Protein AF-A0A6P3GV76-F1 (afdb_monomer_lite)

Secondary structure (DSSP, 8-state):
----------------PPPP--------TT---HHHHHTS--------GGGHHHHHHHHHHHHTS-EE----TTS--GGGHHHHHHHHHH-TTS-HHHH--HHHHHHHHHHHHHHHTTS---HHHHHHHHHHHHHHHHHHHHTHHHH--GGG-EEPPHHHHHHH-

Radius of gyration: 31.99 Å; chains: 1; bounding box: 96×60×77 Å

Foldseek 3Di:
DDDDDDDDDDDDDDDDDDDDDDPPDPPDPPDDPVVNLVPLPLQDLDQDPLCVVVVVVVCCCVPPVVWDDADDDPLDDLLNVVNVVVCCVVCVPDDRVVRDFDVSVVSCSVCVSVVVSVDPDDPVRSVVVSVVSNVVSVVCSVCVVPRDDPVNIDRDDPVSVVVSD

Structure (mmCIF, N/CA/C/O backbone):
data_AF-A0A6P3GV76-F1
#
_entry.id   AF-A0A6P3GV76-F1
#
loop_
_atom_site.group_PDB
_atom_site.id
_atom_site.type_symbol
_atom_site.label_atom_id
_atom_site.label_alt_id
_atom_site.label_comp_id
_atom_site.label_asym_id
_atom_site.label_entity_id
_atom_site.label_seq_id
_atom_site.pdbx_PDB_ins_code
_atom_site.Cartn_x
_atom_site.Cartn_y
_atom_site.Cartn_z
_atom_site.occupancy
_atom_site.B_iso_or_equiv
_atom_site.auth_seq_id
_atom_site.auth_comp_id
_atom_site.auth_asym_id
_atom_site.auth_atom_id
_atom_site.pdbx_PDB_model_num
ATOM 1 N N . LYS A 1 1 ? -78.262 23.211 52.396 1.00 38.16 1 LYS A N 1
ATOM 2 C CA . LYS A 1 1 ? -79.510 23.624 51.702 1.00 38.16 1 LYS A CA 1
ATOM 3 C C . LYS A 1 1 ? -79.137 24.610 50.591 1.00 38.16 1 LYS A C 1
ATOM 5 O O . LYS A 1 1 ? -78.223 25.388 50.805 1.00 38.16 1 LYS A O 1
ATOM 10 N N . GLN A 1 2 ? -79.769 24.481 49.422 1.00 44.78 2 GLN A N 1
ATOM 11 C CA . GLN A 1 2 ? -79.494 25.155 48.136 1.00 44.78 2 GLN A CA 1
ATOM 12 C C . GLN A 1 2 ? -79.337 26.688 48.182 1.00 44.78 2 GLN A C 1
ATOM 14 O O . GLN A 1 2 ? -80.057 27.333 48.942 1.00 44.78 2 GLN A O 1
ATOM 19 N N . LYS A 1 3 ? -78.527 27.237 47.254 1.00 37.22 3 LYS A N 1
ATOM 20 C CA . LYS A 1 3 ? -78.904 28.284 46.267 1.00 37.22 3 LYS A CA 1
ATOM 21 C C . LYS A 1 3 ? -77.709 28.686 45.370 1.00 37.22 3 LYS A C 1
ATOM 23 O O . LYS A 1 3 ? -76.686 29.129 45.873 1.00 37.22 3 LYS A O 1
ATOM 28 N N . THR A 1 4 ? -77.865 28.540 44.052 1.00 40.69 4 THR A N 1
ATOM 29 C CA . THR A 1 4 ? -77.184 29.305 42.973 1.00 40.69 4 THR A CA 1
ATOM 30 C C . THR A 1 4 ? -77.796 30.726 42.886 1.00 40.69 4 THR A C 1
ATOM 32 O O . THR A 1 4 ? -78.876 30.895 43.470 1.00 40.69 4 THR A O 1
ATOM 35 N N . PRO A 1 5 ? -77.175 31.765 42.257 1.00 50.12 5 PRO A N 1
ATOM 36 C CA . PRO A 1 5 ? -77.017 31.936 40.783 1.00 50.12 5 PRO A CA 1
ATOM 37 C C . PRO A 1 5 ? -75.727 32.693 40.337 1.00 50.12 5 PRO A C 1
ATOM 39 O O . PRO A 1 5 ? -75.042 33.283 41.158 1.00 50.12 5 PRO A O 1
ATOM 42 N N . GLY A 1 6 ? -75.249 32.573 39.089 1.00 34.38 6 GLY A N 1
ATOM 43 C CA . GLY A 1 6 ? -75.557 33.458 37.938 1.00 34.38 6 GLY A CA 1
ATOM 44 C C . GLY A 1 6 ? -74.262 34.183 37.486 1.00 34.38 6 GLY A C 1
ATOM 45 O O . GLY A 1 6 ? -73.602 34.776 38.324 1.00 34.38 6 GLY A O 1
ATOM 46 N N . ASN A 1 7 ? -73.693 33.896 36.307 1.00 32.84 7 ASN A N 1
ATOM 47 C CA . ASN A 1 7 ? -73.907 34.481 34.963 1.00 32.84 7 ASN A CA 1
ATOM 48 C C . ASN A 1 7 ? -73.142 35.806 34.695 1.00 32.84 7 ASN A C 1
ATOM 50 O O . ASN A 1 7 ? -73.257 36.742 35.477 1.00 32.84 7 ASN A O 1
ATOM 54 N N . GLY A 1 8 ? -72.420 35.876 33.564 1.00 32.50 8 GLY A N 1
ATOM 55 C CA . GLY A 1 8 ? -71.677 37.049 33.055 1.00 32.50 8 GLY A CA 1
ATOM 56 C C . GLY A 1 8 ? -70.359 36.617 32.383 1.00 32.50 8 GLY A C 1
ATOM 57 O O . GLY A 1 8 ? -69.384 36.402 33.089 1.00 32.50 8 GLY A O 1
ATOM 58 N N . ASP A 1 9 ? -70.299 36.194 31.117 1.00 30.53 9 ASP A N 1
ATOM 59 C CA . ASP A 1 9 ? -70.575 36.890 29.843 1.00 30.53 9 ASP A CA 1
ATOM 60 C C . ASP A 1 9 ? -69.424 37.826 29.410 1.00 30.53 9 ASP A C 1
ATOM 62 O O . ASP A 1 9 ? -68.976 38.662 30.193 1.00 30.53 9 ASP A O 1
ATOM 66 N N . GLY A 1 10 ? -68.945 37.676 28.166 1.00 31.06 10 GLY A N 1
ATOM 67 C CA . GLY A 1 10 ? -68.043 38.653 27.539 1.00 31.06 10 GLY A CA 1
ATOM 68 C C . GLY A 1 10 ? -66.944 38.132 26.600 1.00 31.06 10 GLY A C 1
ATOM 69 O O . GLY A 1 10 ? -65.840 37.839 27.046 1.00 31.06 10 GLY A O 1
ATOM 70 N N . GLY A 1 11 ? -67.210 38.204 25.287 1.00 27.80 11 GLY A N 1
ATOM 71 C CA . GLY A 1 11 ? -66.233 38.665 24.280 1.00 27.80 11 GLY A CA 1
ATOM 72 C C . GLY A 1 11 ? -65.600 37.602 23.373 1.00 27.80 11 GLY A C 1
ATOM 73 O O . GLY A 1 11 ? -64.754 36.843 23.820 1.00 27.80 11 GLY A O 1
ATOM 74 N N . SER A 1 12 ? -66.030 37.541 22.101 1.00 33.56 12 SER A N 1
ATOM 75 C CA . SER A 1 12 ? -65.287 37.995 20.892 1.00 33.56 12 SER A CA 1
ATOM 76 C C . SER A 1 12 ? -64.000 37.207 20.589 1.00 33.56 12 SER A C 1
ATOM 78 O O . SER A 1 12 ? -63.147 37.066 21.445 1.00 33.56 12 SER A O 1
ATOM 80 N N . THR A 1 13 ? -63.694 36.702 19.394 1.00 32.97 13 THR A N 1
ATOM 81 C CA . THR A 1 13 ? -64.096 37.046 18.023 1.00 32.97 13 THR A CA 1
ATOM 82 C C . THR A 1 13 ? -63.418 36.053 17.065 1.00 32.97 13 THR A C 1
ATOM 84 O O . THR A 1 13 ? -62.347 35.533 17.367 1.00 32.97 13 THR A O 1
ATOM 87 N N . SER A 1 14 ? -64.003 35.922 15.871 1.00 38.16 14 SER A N 1
ATOM 88 C CA . SER A 1 14 ? -63.355 35.648 14.575 1.00 38.16 14 SER A CA 1
ATOM 89 C C . SER A 1 14 ? -62.623 34.314 14.362 1.00 38.16 14 SER A C 1
ATOM 91 O O . SER A 1 14 ? -61.467 34.114 14.727 1.00 38.16 14 SER A O 1
ATOM 93 N N . GLU A 1 15 ? -63.327 33.459 13.629 1.00 34.38 15 GLU A N 1
ATOM 94 C CA . GLU A 1 15 ? -62.901 32.233 12.966 1.00 34.38 15 GLU A CA 1
ATOM 95 C C . GLU A 1 15 ? -61.995 32.545 11.754 1.00 34.38 15 GLU A C 1
ATOM 97 O O . GLU A 1 15 ? -62.329 33.390 10.923 1.00 34.38 15 GLU A O 1
ATOM 102 N N . ALA A 1 16 ? -60.856 31.854 11.639 1.00 43.88 16 ALA A N 1
ATOM 103 C CA . ALA A 1 16 ? -60.007 31.831 10.445 1.00 43.88 16 ALA A CA 1
ATOM 104 C C . ALA A 1 16 ? -59.874 30.375 9.952 1.00 43.88 16 ALA A C 1
ATOM 106 O O . ALA A 1 16 ? -59.759 29.472 10.789 1.00 43.88 16 ALA A O 1
ATOM 107 N N . PRO A 1 17 ? -59.866 30.096 8.632 1.00 36.75 17 PRO A N 1
ATOM 108 C CA . PRO A 1 17 ? -59.898 28.725 8.138 1.00 36.75 17 PRO A CA 1
ATOM 109 C C . PRO A 1 17 ? -58.526 28.059 8.308 1.00 36.75 17 PRO A C 1
ATOM 111 O O . PRO A 1 17 ? -57.521 28.538 7.781 1.00 36.75 17 PRO A O 1
ATOM 114 N N . GLN A 1 18 ? -58.474 26.928 9.018 1.00 48.34 18 GLN A N 1
ATOM 115 C CA . GLN A 1 18 ? -57.267 26.101 9.094 1.00 48.34 18 GLN A CA 1
ATOM 116 C C . GLN A 1 18 ? -57.042 25.338 7.774 1.00 48.34 18 GLN A C 1
ATOM 118 O O . GLN A 1 18 ? -57.973 24.704 7.272 1.00 48.34 18 GLN A O 1
ATOM 123 N N . PRO A 1 19 ? -55.816 25.323 7.218 1.00 44.06 19 PRO A N 1
ATOM 124 C CA . PRO A 1 19 ? -55.492 24.494 6.062 1.00 44.06 19 PRO A CA 1
ATOM 125 C C . PRO A 1 19 ? -55.499 22.995 6.428 1.00 44.06 19 PRO A C 1
ATOM 127 O O . PRO A 1 19 ? -55.218 22.624 7.572 1.00 44.06 19 PRO A O 1
ATOM 130 N N . PRO A 1 20 ? -55.804 22.102 5.468 1.00 40.97 20 PRO A N 1
ATOM 131 C CA . PRO A 1 20 ? -56.055 20.696 5.748 1.00 40.97 20 PRO A CA 1
ATOM 132 C C . PRO A 1 20 ? -54.791 19.992 6.254 1.00 40.97 20 PRO A C 1
ATOM 134 O O . PRO A 1 20 ? -53.722 20.051 5.642 1.00 40.97 20 PRO A O 1
ATOM 137 N N . ARG A 1 21 ? -54.939 19.275 7.375 1.00 47.03 21 ARG A N 1
ATOM 138 C CA . ARG A 1 21 ? -53.928 18.381 7.954 1.00 47.03 21 ARG A CA 1
ATOM 139 C C . ARG A 1 21 ? -53.431 17.392 6.895 1.00 47.03 21 ARG A C 1
ATOM 141 O O . ARG A 1 21 ? -54.106 16.408 6.592 1.00 47.03 21 ARG A O 1
ATOM 148 N N . LYS A 1 22 ? -52.208 17.590 6.396 1.00 47.97 22 LYS A N 1
ATOM 149 C CA . LYS A 1 22 ? -51.460 16.517 5.732 1.00 47.97 22 LYS A CA 1
ATOM 150 C C . LYS A 1 22 ? -51.220 15.419 6.767 1.00 47.97 22 LYS A C 1
ATOM 152 O O . LYS A 1 22 ? -50.438 15.600 7.700 1.00 47.97 22 LYS A O 1
ATOM 157 N N . LYS A 1 23 ? -51.919 14.288 6.618 1.00 47.31 23 LYS A N 1
ATOM 158 C CA . LYS A 1 23 ? -51.589 13.037 7.309 1.00 47.31 23 LYS A CA 1
ATOM 159 C C . LYS A 1 23 ? -50.110 12.756 7.041 1.00 47.31 23 LYS A C 1
ATOM 161 O O . LYS A 1 23 ? -49.746 12.460 5.907 1.00 47.31 23 LYS A O 1
ATOM 166 N N . ARG A 1 24 ? -49.257 12.877 8.064 1.00 47.84 24 ARG A N 1
ATOM 167 C CA . ARG A 1 24 ? -47.913 12.295 8.023 1.00 47.84 24 ARG A CA 1
ATOM 168 C C . ARG A 1 24 ? -48.115 10.804 7.779 1.00 47.84 24 ARG A C 1
ATOM 170 O O . ARG A 1 24 ? -48.644 10.114 8.648 1.00 47.84 24 ARG A O 1
ATOM 177 N N . ALA A 1 25 ? -47.749 10.336 6.588 1.00 45.75 25 ALA A N 1
ATOM 178 C CA . ALA A 1 25 ? -47.507 8.923 6.380 1.00 45.75 25 ALA A CA 1
ATOM 179 C C . ALA A 1 25 ? -46.508 8.501 7.461 1.00 45.75 25 ALA A C 1
ATOM 181 O O . ALA A 1 25 ? -45.477 9.152 7.652 1.00 45.75 25 ALA A O 1
ATOM 182 N N . ARG A 1 26 ? -46.878 7.493 8.246 1.00 48.66 26 ARG A N 1
ATOM 183 C CA . ARG A 1 26 ? -45.985 6.881 9.220 1.00 48.66 26 ARG A CA 1
ATOM 184 C C . ARG A 1 26 ? -44.846 6.289 8.396 1.00 48.66 26 ARG A C 1
ATOM 186 O O . ARG A 1 26 ? -45.075 5.326 7.678 1.00 48.66 26 ARG A O 1
ATOM 193 N N . ALA A 1 27 ? -43.686 6.942 8.409 1.00 44.81 27 ALA A N 1
ATOM 194 C CA . ALA A 1 27 ? -42.490 6.396 7.791 1.00 44.81 27 ALA A CA 1
ATOM 195 C C . ALA A 1 27 ? -42.220 5.036 8.441 1.00 44.81 27 ALA A C 1
ATOM 197 O O . ALA A 1 27 ? -42.187 4.937 9.672 1.00 44.81 27 ALA A O 1
ATOM 198 N N . ASP A 1 28 ? -42.115 4.001 7.612 1.00 40.25 28 ASP A N 1
ATOM 199 C CA . ASP A 1 28 ? -41.651 2.686 8.033 1.00 40.25 28 ASP A CA 1
ATOM 200 C C . ASP A 1 28 ? -40.290 2.842 8.734 1.00 40.25 28 ASP A C 1
ATOM 202 O O . ASP A 1 28 ? -39.408 3.517 8.196 1.00 40.25 28 ASP A O 1
ATOM 206 N N . PRO A 1 29 ? -40.081 2.244 9.919 1.00 49.09 29 PRO A N 1
ATOM 207 C CA . PRO A 1 29 ? -38.839 2.393 10.677 1.00 49.09 29 PRO A CA 1
ATOM 208 C C . PRO A 1 29 ? -37.666 1.598 10.077 1.00 49.09 29 PRO A C 1
ATOM 210 O O . PRO A 1 29 ? -36.601 1.536 10.680 1.00 49.09 29 PRO A O 1
ATOM 213 N N . THR A 1 30 ? -37.854 0.967 8.917 1.00 55.91 30 THR A N 1
ATOM 214 C CA . THR A 1 30 ? -36.904 0.021 8.316 1.00 55.91 30 THR A CA 1
ATOM 215 C C . THR A 1 30 ? -36.050 0.622 7.203 1.00 55.91 30 THR A C 1
ATOM 217 O O . THR A 1 30 ? -35.129 -0.038 6.731 1.00 55.91 30 THR A O 1
ATOM 220 N N . VAL A 1 31 ? -36.325 1.857 6.776 1.00 56.25 31 VAL A N 1
ATOM 221 C CA . VAL A 1 31 ? -35.482 2.554 5.798 1.00 56.25 31 VAL A CA 1
ATOM 222 C C . VAL A 1 31 ? -34.593 3.528 6.556 1.00 56.25 31 VAL A C 1
ATOM 224 O O . VAL A 1 31 ? -34.989 4.650 6.872 1.00 56.25 31 VAL A O 1
ATOM 227 N N . GLU A 1 32 ? -33.390 3.067 6.893 1.00 51.59 32 GLU A N 1
ATOM 228 C CA . GLU A 1 32 ? -32.325 3.949 7.361 1.00 51.59 32 GLU A CA 1
ATOM 229 C C . GLU A 1 32 ? -32.092 5.043 6.308 1.00 51.59 32 GLU A C 1
ATOM 231 O O . GLU A 1 32 ? -31.989 4.765 5.114 1.00 51.59 32 GLU A O 1
ATOM 236 N N . SER A 1 33 ? -32.054 6.302 6.746 1.00 53.50 33 SER A N 1
ATOM 237 C CA . SER A 1 33 ? -31.774 7.439 5.868 1.00 53.50 33 SER A CA 1
ATOM 238 C C . SER A 1 33 ? -30.432 7.234 5.158 1.00 53.50 33 SER A C 1
ATOM 240 O O . SER A 1 33 ? -29.434 6.919 5.808 1.00 53.50 33 SER A O 1
ATOM 242 N N . GLU A 1 34 ? -30.369 7.469 3.844 1.00 47.94 34 GLU A N 1
ATOM 243 C CA . GLU A 1 34 ? -29.102 7.479 3.096 1.00 47.94 34 GLU A CA 1
ATOM 244 C C . GLU A 1 34 ? -28.072 8.435 3.723 1.00 47.94 34 GLU A C 1
ATOM 246 O O . GLU A 1 34 ? -26.867 8.202 3.623 1.00 47.94 34 GLU A O 1
ATOM 251 N N . ASP A 1 35 ? -28.530 9.472 4.431 1.00 43.69 35 ASP A N 1
ATOM 252 C CA . ASP A 1 35 ? -27.674 10.398 5.173 1.00 43.69 35 ASP A CA 1
ATOM 253 C C . ASP A 1 35 ? -27.129 9.785 6.474 1.00 43.69 35 ASP A C 1
ATOM 255 O O . ASP A 1 35 ? -25.999 10.080 6.852 1.00 43.69 35 ASP A O 1
ATOM 259 N N . ALA A 1 36 ? -27.857 8.868 7.124 1.00 49.38 36 ALA A N 1
ATOM 260 C CA . ALA A 1 36 ? -27.326 8.064 8.233 1.00 49.38 36 ALA A CA 1
ATOM 261 C C . ALA A 1 36 ? -26.292 7.035 7.738 1.00 49.38 36 ALA A C 1
ATOM 263 O O . ALA A 1 36 ? -25.313 6.751 8.427 1.00 49.38 36 ALA A O 1
ATOM 264 N N . PHE A 1 37 ? -26.453 6.546 6.505 1.00 45.81 37 PHE A N 1
ATOM 265 C CA . PHE A 1 37 ? -25.483 5.673 5.843 1.00 45.81 37 PHE A CA 1
ATOM 266 C C . PHE A 1 37 ? -24.207 6.425 5.426 1.00 45.81 37 PHE A C 1
ATOM 268 O O . PHE A 1 37 ? -23.104 5.901 5.576 1.00 45.81 37 PHE A O 1
ATOM 275 N N . LYS A 1 38 ? -24.341 7.673 4.955 1.00 43.62 38 LYS A N 1
ATOM 276 C CA . LYS A 1 38 ? -23.217 8.567 4.610 1.00 43.62 38 LYS A CA 1
ATOM 277 C C . LYS A 1 38 ? -22.498 9.139 5.832 1.00 43.62 38 LYS A C 1
ATOM 279 O O . LYS A 1 38 ? -21.343 9.530 5.712 1.00 43.62 38 LYS A O 1
ATOM 284 N N . ASN A 1 39 ? -23.152 9.156 6.995 1.00 39.91 39 ASN A N 1
ATOM 285 C CA . ASN A 1 39 ? -22.542 9.556 8.262 1.00 39.91 39 ASN A CA 1
ATOM 286 C C . ASN A 1 39 ? -21.814 8.401 8.975 1.00 39.91 39 ASN A C 1
ATOM 288 O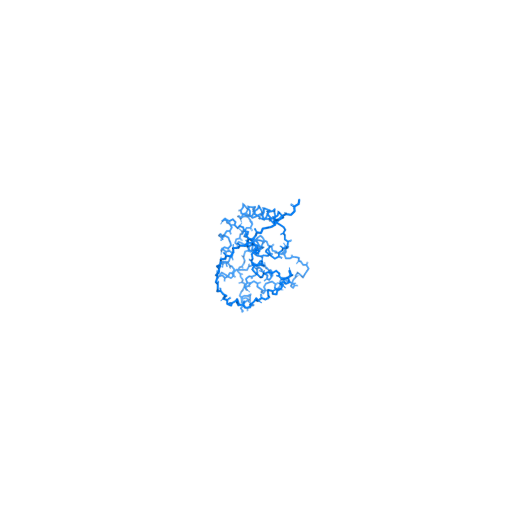 O . ASN A 1 39 ? -21.348 8.577 10.102 1.00 39.91 39 ASN A O 1
ATOM 292 N N . ARG A 1 40 ? -21.675 7.226 8.332 1.00 50.09 40 ARG A N 1
ATOM 293 C CA . ARG A 1 40 ? -20.688 6.223 8.752 1.00 50.09 40 ARG A CA 1
ATOM 294 C C . ARG A 1 40 ? -19.320 6.881 8.681 1.00 50.09 40 ARG A C 1
ATOM 296 O O . ARG A 1 40 ? -18.809 7.120 7.592 1.00 50.09 40 ARG A O 1
ATOM 303 N N . MET A 1 41 ? -18.804 7.213 9.862 1.00 51.66 41 MET A N 1
ATOM 304 C CA . MET A 1 41 ? -17.465 7.718 10.146 1.00 51.66 41 MET A CA 1
ATOM 305 C C . MET A 1 41 ? -16.509 7.473 8.980 1.00 51.66 41 MET A C 1
ATOM 307 O O . MET A 1 41 ? -16.177 6.328 8.684 1.00 51.66 41 MET A O 1
ATOM 311 N N . GLU A 1 42 ? -16.049 8.537 8.325 1.00 57.72 42 GLU A N 1
ATOM 312 C CA . GLU A 1 42 ? -14.907 8.438 7.424 1.00 57.72 42 GLU A CA 1
ATOM 313 C C . GLU A 1 42 ? -13.720 7.938 8.268 1.00 57.72 42 GLU A C 1
ATOM 315 O O . GLU A 1 42 ? -13.091 8.704 9.004 1.00 57.72 42 GLU A O 1
ATOM 320 N N . VAL A 1 43 ? -13.466 6.625 8.251 1.00 67.81 43 VAL A N 1
ATOM 321 C CA . VAL A 1 43 ? -12.434 6.001 9.082 1.00 67.81 43 VAL A CA 1
ATOM 322 C C . VAL A 1 43 ? -11.074 6.368 8.497 1.00 67.81 43 VAL A C 1
ATOM 324 O O . VAL A 1 43 ? -10.537 5.706 7.608 1.00 67.81 43 VAL A O 1
ATOM 327 N N . LYS A 1 44 ? -10.501 7.467 8.994 1.00 74.31 44 LYS A N 1
ATOM 328 C CA . LYS A 1 44 ? -9.176 7.936 8.577 1.00 74.31 44 LYS A CA 1
ATOM 329 C C . LYS A 1 44 ? -8.087 7.169 9.310 1.00 74.31 44 LYS A C 1
ATOM 331 O O . LYS A 1 44 ? -7.715 7.496 10.438 1.00 74.31 44 LYS A O 1
ATOM 336 N N . VAL A 1 45 ? -7.523 6.173 8.632 1.00 80.81 45 VAL A N 1
ATOM 337 C CA . VAL A 1 45 ? -6.228 5.606 9.015 1.00 80.81 45 VAL A CA 1
ATOM 338 C C . VAL A 1 45 ? -5.164 6.681 8.783 1.00 80.81 45 VAL A C 1
ATOM 340 O O . VAL A 1 45 ? -4.971 7.146 7.662 1.00 80.81 45 VAL A O 1
ATOM 343 N N . LYS A 1 46 ? -4.498 7.119 9.854 1.00 85.38 46 LYS A N 1
ATOM 344 C CA . LYS A 1 46 ? -3.448 8.136 9.773 1.00 85.38 46 LYS A CA 1
ATOM 345 C C . LYS A 1 46 ? -2.151 7.474 9.325 1.00 85.38 46 LYS A C 1
ATOM 347 O O . LYS A 1 46 ? -1.554 6.718 10.086 1.00 85.38 46 LYS A O 1
ATOM 352 N N . ILE A 1 47 ? -1.727 7.765 8.100 1.00 86.00 47 ILE A N 1
ATOM 353 C CA . ILE A 1 47 ? -0.418 7.341 7.600 1.00 86.00 47 ILE A CA 1
ATOM 354 C C . ILE A 1 47 ? 0.666 8.244 8.223 1.00 86.00 47 ILE A C 1
ATOM 356 O O . ILE A 1 47 ? 0.527 9.468 8.129 1.00 86.00 47 ILE A O 1
ATOM 360 N N . PRO A 1 48 ? 1.715 7.677 8.853 1.00 86.31 48 PRO A N 1
ATOM 361 C CA . PRO A 1 48 ? 2.856 8.435 9.373 1.00 86.31 48 PRO A CA 1
ATOM 362 C C . PRO A 1 48 ? 3.515 9.317 8.301 1.00 86.31 48 PRO A C 1
ATOM 364 O O . PRO A 1 48 ? 3.594 8.914 7.138 1.00 86.31 48 PRO A O 1
ATOM 367 N N . GLU A 1 49 ? 3.994 10.509 8.678 1.00 81.88 49 GLU A N 1
ATOM 368 C CA . GLU A 1 49 ? 4.625 11.462 7.743 1.00 81.88 49 GLU A CA 1
ATOM 369 C C . GLU A 1 49 ? 5.860 10.863 7.061 1.00 81.88 49 GLU A C 1
ATOM 371 O O . GLU A 1 49 ? 6.119 11.146 5.898 1.00 81.88 49 GLU A O 1
ATOM 376 N N . GLU A 1 50 ? 6.573 9.972 7.744 1.00 83.44 50 GLU A N 1
ATOM 377 C CA . GLU A 1 50 ? 7.781 9.307 7.257 1.00 83.44 50 GLU A CA 1
ATOM 378 C C . GLU A 1 50 ? 7.500 8.358 6.083 1.00 83.44 50 GLU A C 1
ATOM 380 O O . GLU A 1 50 ? 8.372 8.122 5.250 1.00 83.44 50 GLU A O 1
ATOM 385 N N . LEU A 1 51 ? 6.274 7.828 5.990 1.00 83.25 51 LEU A N 1
ATOM 386 C CA . LEU A 1 51 ? 5.864 6.908 4.924 1.00 83.25 51 LEU A CA 1
ATOM 387 C C . LEU A 1 51 ? 5.243 7.631 3.724 1.00 83.25 51 LEU A C 1
ATOM 389 O O . LEU A 1 51 ? 5.098 7.036 2.655 1.00 83.25 51 LEU A O 1
ATOM 393 N N . LYS A 1 52 ? 4.878 8.911 3.864 1.00 85.56 52 LYS A N 1
ATOM 394 C CA . LYS A 1 52 ? 4.273 9.673 2.764 1.00 85.56 52 LYS A CA 1
ATOM 395 C C . LYS A 1 52 ? 5.235 9.917 1.598 1.00 85.56 52 LYS A C 1
ATOM 397 O O . LYS A 1 52 ? 4.797 9.701 0.471 1.00 85.56 52 LYS A O 1
ATOM 402 N N . PRO A 1 53 ? 6.512 10.305 1.809 1.00 84.19 53 PRO A N 1
ATOM 403 C CA . PRO A 1 53 ? 7.482 10.401 0.721 1.00 84.19 53 PRO A CA 1
ATOM 404 C C . PRO A 1 53 ? 7.619 9.082 -0.038 1.00 84.19 53 PRO A C 1
ATOM 406 O O . PRO A 1 53 ? 7.610 9.089 -1.261 1.00 84.19 53 PRO A O 1
ATOM 409 N N . TRP A 1 54 ? 7.623 7.958 0.683 1.00 80.62 54 TRP A N 1
ATOM 410 C CA . TRP A 1 54 ? 7.694 6.624 0.088 1.00 80.62 54 TRP A CA 1
ATOM 411 C C . TRP A 1 54 ? 6.478 6.297 -0.781 1.00 80.62 54 TRP A C 1
ATOM 413 O O . TRP A 1 54 ? 6.627 5.755 -1.867 1.00 80.62 54 TRP A O 1
ATOM 423 N N . LEU A 1 55 ? 5.266 6.660 -0.349 1.00 81.62 55 LEU A N 1
ATOM 424 C CA . LEU A 1 55 ? 4.055 6.486 -1.162 1.00 81.62 55 LEU A CA 1
ATOM 425 C C . LEU A 1 55 ? 4.075 7.336 -2.438 1.00 81.62 55 LEU A C 1
ATOM 427 O O . LEU A 1 55 ? 3.572 6.904 -3.475 1.00 81.62 55 LEU A O 1
ATOM 431 N N . VAL A 1 56 ? 4.634 8.547 -2.362 1.00 82.31 56 VAL A N 1
ATOM 432 C CA . VAL A 1 56 ? 4.803 9.420 -3.532 1.00 82.31 56 VAL A CA 1
ATOM 433 C C . VAL A 1 56 ? 5.855 8.844 -4.480 1.00 82.31 56 VAL A C 1
ATOM 435 O O . VAL A 1 56 ? 5.626 8.815 -5.687 1.00 82.31 56 VAL A O 1
ATOM 438 N N . GLU A 1 57 ? 6.969 8.348 -3.945 1.00 79.62 57 GLU A N 1
ATOM 439 C CA . GLU A 1 57 ? 8.033 7.696 -4.712 1.00 79.62 57 GLU A CA 1
ATOM 440 C C . GLU A 1 57 ? 7.540 6.409 -5.382 1.00 79.62 57 GLU A C 1
ATOM 442 O O . GLU A 1 57 ? 7.721 6.243 -6.582 1.00 79.62 57 GLU A O 1
ATOM 447 N N . ASP A 1 58 ? 6.823 5.548 -4.661 1.00 78.12 58 ASP A N 1
ATOM 448 C CA . ASP A 1 58 ? 6.187 4.344 -5.203 1.00 78.12 58 ASP A CA 1
ATOM 449 C C . ASP A 1 58 ? 5.194 4.675 -6.332 1.00 78.12 58 ASP A C 1
ATOM 451 O O . ASP A 1 58 ? 5.209 4.047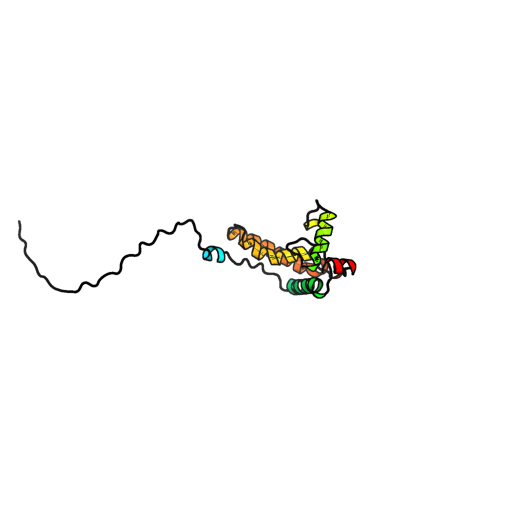 -7.395 1.00 78.12 58 ASP A O 1
ATOM 455 N N . TRP A 1 59 ? 4.364 5.710 -6.148 1.00 79.56 59 TRP A N 1
ATOM 456 C CA . TRP A 1 59 ? 3.481 6.192 -7.210 1.00 79.56 59 TRP A CA 1
ATOM 457 C C . TRP A 1 59 ? 4.272 6.673 -8.435 1.00 79.56 59 TRP A C 1
ATOM 459 O O . TRP A 1 59 ? 3.907 6.316 -9.558 1.00 79.56 59 TRP A O 1
ATOM 469 N N . ASP A 1 60 ? 5.352 7.440 -8.254 1.00 78.19 60 ASP A N 1
ATOM 470 C CA . ASP A 1 60 ? 6.190 7.941 -9.354 1.00 78.19 60 ASP A CA 1
ATOM 471 C C . ASP A 1 60 ? 6.906 6.793 -10.087 1.00 78.19 60 ASP A C 1
ATOM 473 O O . ASP A 1 60 ? 6.844 6.713 -11.320 1.00 78.19 60 ASP A O 1
ATOM 477 N N . LEU A 1 61 ? 7.495 5.853 -9.341 1.00 74.12 61 LEU A N 1
ATOM 478 C CA . LEU A 1 61 ? 8.182 4.668 -9.859 1.00 74.12 61 LEU A CA 1
ATOM 479 C C . LEU A 1 61 ? 7.266 3.845 -10.770 1.00 74.12 61 LEU A C 1
ATOM 481 O O . LEU A 1 61 ? 7.651 3.492 -11.891 1.00 74.12 61 LEU A O 1
ATOM 485 N N . VAL A 1 62 ? 6.027 3.597 -10.340 1.00 66.31 62 VAL A N 1
ATOM 486 C CA . VAL A 1 62 ? 5.102 2.770 -11.120 1.00 66.31 62 VAL A CA 1
ATOM 487 C C . VAL A 1 62 ? 4.416 3.546 -12.240 1.00 66.31 62 VAL A C 1
ATOM 489 O O . VAL A 1 62 ? 4.332 3.079 -13.381 1.00 66.31 62 VAL A O 1
ATOM 492 N N . THR A 1 63 ? 3.892 4.737 -11.954 1.00 67.62 63 THR A N 1
ATOM 493 C CA . THR A 1 63 ? 3.040 5.442 -12.925 1.00 67.62 63 THR A CA 1
ATOM 494 C C . THR A 1 63 ? 3.844 6.218 -13.961 1.00 67.62 63 THR A C 1
ATOM 496 O O . THR A 1 63 ? 3.499 6.182 -15.155 1.00 67.62 63 THR A O 1
ATOM 499 N N . ARG A 1 64 ? 4.933 6.864 -13.533 1.00 71.06 64 ARG A N 1
ATOM 500 C CA . ARG A 1 64 ? 5.738 7.766 -14.359 1.00 71.06 64 ARG A CA 1
ATOM 501 C C . ARG A 1 64 ? 7.006 7.098 -14.883 1.00 71.06 64 ARG A C 1
ATOM 503 O O . ARG A 1 64 ? 7.290 7.245 -16.068 1.00 71.06 64 ARG A O 1
ATOM 510 N N . GLN A 1 65 ? 7.718 6.331 -14.054 1.00 67.81 65 GLN A N 1
ATOM 511 C CA . GLN A 1 65 ? 8.992 5.700 -14.437 1.00 67.81 65 GLN A CA 1
ATOM 512 C C . GLN A 1 65 ? 8.851 4.295 -15.046 1.00 67.81 65 GLN A C 1
ATOM 514 O O . GLN A 1 65 ? 9.841 3.737 -15.512 1.00 67.81 65 GLN A O 1
ATOM 519 N N . LYS A 1 66 ? 7.633 3.733 -15.091 1.00 63.34 66 LYS A N 1
ATOM 520 C CA . LYS A 1 66 ? 7.336 2.409 -15.684 1.00 63.34 66 LYS A CA 1
ATOM 521 C C . LYS A 1 66 ? 8.158 1.268 -15.077 1.00 63.34 66 LYS A C 1
ATOM 523 O O . LYS A 1 66 ? 8.501 0.298 -15.758 1.00 63.34 66 LYS A O 1
ATOM 528 N N . GLN A 1 67 ? 8.463 1.371 -13.789 1.00 57.94 67 GLN A N 1
ATOM 529 C CA . GLN A 1 67 ? 9.067 0.278 -13.043 1.00 57.94 67 GLN A CA 1
ATOM 530 C C . GLN A 1 67 ? 7.973 -0.661 -12.530 1.00 57.94 67 GLN A C 1
ATOM 532 O O . GLN A 1 67 ? 6.872 -0.221 -12.196 1.00 57.94 67 GLN A O 1
ATOM 537 N N . LEU A 1 68 ? 8.255 -1.965 -12.528 1.00 53.97 68 LEU A N 1
ATOM 538 C CA . LEU A 1 68 ? 7.286 -2.982 -12.123 1.00 53.97 68 LEU A CA 1
ATOM 539 C C . LEU A 1 68 ? 7.574 -3.522 -10.736 1.00 53.97 68 LEU A C 1
ATOM 541 O O . LEU A 1 68 ? 8.718 -3.851 -10.417 1.00 53.97 68 LEU A O 1
ATOM 545 N N . PHE A 1 69 ? 6.486 -3.757 -10.010 1.00 52.31 69 PHE A N 1
ATOM 546 C CA . PHE A 1 69 ? 6.427 -4.698 -8.910 1.00 52.31 69 PHE A CA 1
ATOM 547 C C . PHE A 1 69 ? 5.190 -5.600 -9.084 1.00 52.31 69 PHE A C 1
ATOM 549 O O . PHE A 1 69 ? 4.103 -5.131 -9.410 1.00 52.31 69 PHE A O 1
ATOM 556 N N . GLN A 1 70 ? 5.386 -6.907 -8.896 1.00 52.09 70 GLN A N 1
ATOM 557 C CA . GLN A 1 70 ? 4.380 -7.977 -8.995 1.00 52.09 70 GLN A CA 1
ATOM 558 C C . GLN A 1 70 ? 3.174 -7.697 -8.071 1.00 52.09 70 GLN A C 1
ATOM 560 O O . GLN A 1 70 ? 3.443 -7.370 -6.924 1.00 52.09 70 GLN A O 1
ATOM 565 N N . LEU A 1 71 ? 1.887 -7.814 -8.499 1.00 51.28 71 LEU A N 1
ATOM 566 C CA . LEU A 1 71 ? 0.704 -7.412 -7.671 1.00 51.28 71 LEU A CA 1
ATOM 567 C C . LEU A 1 71 ? -0.714 -7.945 -8.059 1.00 51.28 71 LEU A C 1
ATOM 569 O O . LEU A 1 71 ? -0.846 -8.348 -9.203 1.00 51.28 71 LEU A O 1
ATOM 573 N N . PRO A 1 72 ? -1.797 -7.867 -7.206 1.00 40.31 72 PRO A N 1
ATOM 574 C CA . PRO A 1 72 ? -3.205 -8.193 -7.495 1.00 40.31 72 PRO A CA 1
ATOM 575 C C . PRO A 1 72 ? -4.203 -7.008 -7.578 1.00 40.31 72 PRO A C 1
ATOM 577 O O . PRO A 1 72 ? -4.021 -5.929 -7.010 1.00 40.31 72 PRO A O 1
ATOM 580 N N . THR A 1 73 ? -5.332 -7.248 -8.257 1.00 48.72 73 THR A N 1
ATOM 581 C CA . THR A 1 73 ? -6.214 -6.288 -8.971 1.00 48.72 73 THR A CA 1
ATOM 582 C C . THR A 1 73 ? -6.736 -5.032 -8.278 1.00 48.72 73 THR A C 1
ATOM 584 O O . THR A 1 73 ? -7.062 -4.083 -8.994 1.00 48.72 73 THR A O 1
ATOM 587 N N . GLN A 1 74 ? -6.811 -4.962 -6.948 1.00 50.97 74 GLN A N 1
ATOM 588 C CA . GLN A 1 74 ? -7.322 -3.768 -6.245 1.00 50.97 74 GLN A CA 1
ATOM 589 C C . GLN A 1 74 ? -6.228 -2.794 -5.773 1.00 50.97 74 GLN A C 1
ATOM 591 O O . GLN A 1 74 ? -6.527 -1.640 -5.458 1.00 50.97 74 GLN A O 1
ATOM 596 N N . LEU A 1 75 ? -4.965 -3.233 -5.768 1.00 56.19 75 LEU A N 1
ATOM 597 C CA . LEU A 1 75 ? -3.790 -2.424 -5.406 1.00 56.19 75 LEU A CA 1
ATOM 598 C C . LEU A 1 75 ? -2.889 -2.113 -6.618 1.00 56.19 75 LEU A C 1
ATOM 600 O O . LEU A 1 75 ? -1.843 -1.483 -6.458 1.00 56.19 75 LEU A O 1
ATOM 604 N N . LEU A 1 76 ? -3.315 -2.543 -7.812 1.00 62.12 76 LEU A N 1
ATOM 605 C CA . LEU A 1 76 ? -2.609 -2.393 -9.083 1.00 62.12 76 LEU A CA 1
ATOM 606 C C . LEU A 1 76 ? -2.821 -1.014 -9.712 1.00 62.12 76 LEU A C 1
ATOM 608 O O . LEU A 1 76 ? -3.957 -0.588 -9.962 1.00 62.12 76 LEU A O 1
ATOM 612 N N . TYR A 1 77 ? -1.728 -0.387 -10.129 1.00 62.94 77 TYR A N 1
ATOM 613 C CA . TYR A 1 77 ? -1.765 0.593 -11.206 1.00 62.94 77 TYR A CA 1
ATOM 614 C C . TYR A 1 77 ? -2.020 -0.111 -12.548 1.00 62.94 77 TYR A C 1
ATOM 616 O O . TYR A 1 77 ? -1.759 -1.301 -12.717 1.00 62.94 77 TYR A O 1
ATOM 624 N N . LYS A 1 78 ? -2.539 0.620 -13.547 1.00 66.12 78 LYS A N 1
ATOM 625 C CA . LYS A 1 78 ? -2.891 0.037 -14.862 1.00 66.12 78 LYS A CA 1
ATOM 626 C C . LYS A 1 78 ? -1.737 -0.753 -15.498 1.00 66.12 78 LYS A C 1
ATOM 628 O O . LYS A 1 78 ? -1.990 -1.780 -16.114 1.00 66.12 78 LYS A O 1
ATOM 633 N N . PHE A 1 79 ? -0.501 -0.295 -15.300 1.00 68.38 79 PHE A N 1
ATO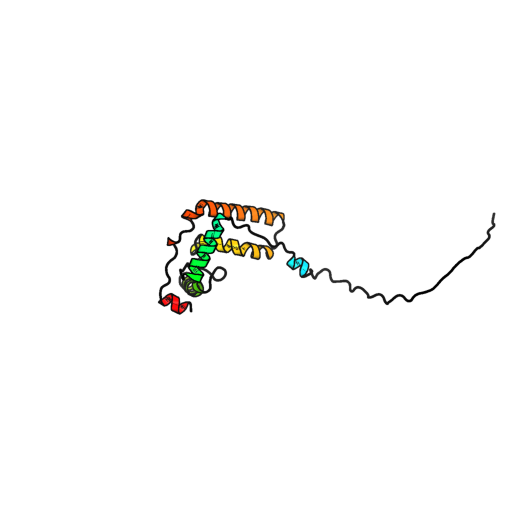M 634 C CA . PHE A 1 79 ? 0.709 -0.891 -15.866 1.00 68.38 79 PHE A CA 1
ATOM 635 C C . PHE A 1 79 ? 1.075 -2.258 -15.263 1.00 68.38 79 PHE A C 1
ATOM 637 O O . PHE A 1 79 ? 1.716 -3.065 -15.923 1.00 68.38 79 PHE A O 1
ATOM 644 N N . GLU A 1 80 ? 0.640 -2.562 -14.043 1.00 67.69 80 GLU A N 1
ATOM 645 C CA . GLU A 1 80 ? 0.985 -3.803 -13.332 1.00 67.69 80 GLU A CA 1
ATOM 646 C C . GLU A 1 80 ? -0.017 -4.950 -13.646 1.00 67.69 80 GLU A C 1
ATOM 648 O O . GLU A 1 80 ? 0.156 -6.093 -13.227 1.00 67.69 80 GLU A O 1
ATOM 653 N N . ARG A 1 81 ? -1.093 -4.673 -14.402 1.00 74.31 81 ARG A N 1
ATOM 654 C CA . ARG A 1 81 ? -2.164 -5.649 -14.692 1.00 74.31 81 ARG A CA 1
ATOM 655 C C . ARG A 1 81 ? -1.723 -6.866 -15.519 1.00 74.31 81 ARG A C 1
ATOM 657 O O . ARG A 1 81 ? -2.153 -7.964 -15.166 1.00 74.31 81 ARG A O 1
ATOM 664 N N . PRO A 1 82 ? -0.900 -6.730 -16.579 1.00 77.69 82 PRO A N 1
ATOM 665 C CA . PRO A 1 82 ? -0.405 -7.893 -17.317 1.00 77.69 82 PRO A CA 1
ATOM 666 C C . PRO A 1 82 ? 0.417 -8.837 -16.435 1.00 77.69 82 PRO A C 1
ATOM 668 O O . PRO A 1 82 ? 0.236 -10.048 -16.493 1.00 77.69 82 PRO A O 1
ATOM 671 N N . GLN A 1 83 ? 1.254 -8.284 -15.555 1.00 73.94 83 GLN A N 1
ATOM 672 C CA . GLN A 1 83 ? 2.056 -9.059 -14.612 1.00 73.94 83 GLN A CA 1
ATOM 673 C C . GLN A 1 83 ? 1.195 -9.846 -13.623 1.00 73.94 83 GLN A C 1
ATOM 675 O O . GLN A 1 83 ? 1.487 -11.008 -13.353 1.00 73.94 83 GLN A O 1
ATOM 680 N N . TYR A 1 84 ? 0.117 -9.251 -13.109 1.00 75.81 84 TYR A N 1
ATOM 681 C CA . TYR A 1 84 ? -0.805 -9.978 -12.238 1.00 75.81 84 TYR A CA 1
ATOM 682 C C . TYR A 1 84 ? -1.386 -11.221 -12.907 1.00 75.81 84 TYR A C 1
ATOM 684 O O . TYR A 1 84 ? -1.448 -12.290 -12.302 1.00 75.81 84 TYR A O 1
ATOM 692 N N . ALA A 1 85 ? -1.813 -11.074 -14.164 1.00 79.62 85 ALA A N 1
ATOM 693 C CA . ALA A 1 85 ? -2.374 -12.180 -14.925 1.00 79.62 85 ALA A CA 1
ATOM 694 C C . ALA A 1 85 ? -1.344 -13.307 -15.098 1.00 79.62 85 ALA A C 1
ATOM 696 O O . ALA A 1 85 ? -1.688 -14.474 -14.934 1.00 79.62 85 ALA A O 1
ATOM 697 N N . GLU A 1 86 ? -0.077 -12.964 -15.352 1.00 81.44 86 GLU A N 1
ATOM 698 C CA . GLU A 1 86 ? 1.016 -13.941 -15.434 1.00 81.44 86 GLU A CA 1
ATOM 699 C C . GLU A 1 86 ? 1.260 -14.654 -14.090 1.00 81.44 86 GLU A C 1
ATOM 701 O O . GLU A 1 86 ? 1.440 -15.870 -14.071 1.00 81.44 86 GLU A O 1
ATOM 706 N N . ILE A 1 87 ? 1.190 -13.944 -12.960 1.00 79.69 87 ILE A N 1
ATOM 707 C CA . ILE A 1 87 ? 1.372 -14.525 -11.616 1.00 79.69 87 ILE A CA 1
ATOM 708 C C . ILE A 1 87 ? 0.247 -15.490 -11.256 1.00 79.69 87 ILE A C 1
ATOM 710 O O . ILE A 1 87 ? 0.522 -16.569 -10.737 1.00 79.69 87 ILE A O 1
ATOM 714 N N . LEU A 1 88 ? -1.008 -15.132 -11.543 1.00 80.81 88 LEU A N 1
ATOM 715 C CA . LEU A 1 88 ? -2.145 -16.022 -11.298 1.00 80.81 88 LEU A CA 1
ATOM 716 C C . LEU A 1 88 ? -2.053 -17.313 -12.118 1.00 80.81 88 LEU A C 1
ATOM 718 O O . LEU A 1 88 ? -2.475 -18.365 -11.649 1.00 80.81 88 LEU A O 1
ATOM 722 N N . LEU A 1 89 ? -1.501 -17.238 -13.332 1.00 83.25 89 LEU A N 1
ATOM 723 C CA . LEU A 1 89 ? -1.270 -18.414 -14.172 1.00 83.25 89 LEU A CA 1
ATOM 724 C C . LEU A 1 89 ? -0.094 -19.260 -13.669 1.00 83.25 89 LEU A C 1
ATOM 726 O O . LEU A 1 89 ? -0.168 -20.485 -13.704 1.00 83.25 89 LEU A O 1
ATOM 730 N N . ALA A 1 90 ? 0.984 -18.622 -13.208 1.00 82.62 90 ALA A N 1
ATOM 731 C CA . ALA A 1 90 ? 2.172 -19.312 -12.710 1.00 82.62 90 ALA A CA 1
ATOM 732 C C . ALA A 1 90 ? 1.958 -19.954 -11.329 1.00 82.62 90 ALA A C 1
ATOM 734 O O . ALA A 1 90 ? 2.532 -21.004 -11.036 1.00 82.62 90 ALA A O 1
ATOM 735 N N . HIS A 1 91 ? 1.136 -19.331 -10.481 1.00 82.25 91 HIS A N 1
ATOM 736 C CA . HIS A 1 91 ? 0.919 -19.728 -9.092 1.00 82.25 91 HIS A CA 1
ATOM 737 C C . HIS A 1 91 ? -0.569 -19.623 -8.708 1.00 82.25 91 HIS A C 1
ATOM 739 O O . HIS A 1 91 ? -0.941 -18.740 -7.933 1.00 82.25 91 HIS A O 1
ATOM 745 N N . PRO A 1 92 ? -1.434 -20.518 -9.220 1.00 83.06 92 PRO A N 1
ATOM 746 C CA . PRO A 1 92 ? -2.883 -20.429 -9.018 1.00 83.06 92 PRO A CA 1
ATOM 747 C C . PRO A 1 92 ? -3.309 -20.604 -7.553 1.00 83.06 92 PRO A C 1
ATOM 749 O O . PRO A 1 92 ? -4.267 -19.971 -7.114 1.00 83.06 92 PRO A O 1
ATOM 752 N N . ASP A 1 93 ? -2.573 -21.414 -6.788 1.00 87.44 93 ASP A N 1
ATOM 753 C CA . ASP A 1 93 ? -2.910 -21.751 -5.399 1.00 87.44 93 ASP A CA 1
ATOM 754 C C . ASP A 1 93 ? -2.145 -20.909 -4.363 1.00 87.44 93 ASP A C 1
ATOM 756 O O . ASP A 1 93 ? -2.385 -21.023 -3.159 1.00 87.44 93 ASP A O 1
ATOM 760 N N . ALA A 1 94 ? -1.205 -20.063 -4.804 1.00 82.12 94 ALA A N 1
ATOM 761 C CA . ALA A 1 94 ? -0.411 -19.253 -3.890 1.00 82.12 94 ALA A CA 1
ATOM 762 C C . ALA A 1 94 ? -1.211 -18.023 -3.429 1.00 82.12 94 ALA A C 1
ATOM 764 O O . ALA A 1 94 ? -1.668 -17.231 -4.261 1.00 82.12 94 ALA A O 1
ATOM 765 N N . PRO A 1 95 ? -1.361 -17.789 -2.113 1.00 85.38 95 PRO A N 1
ATOM 766 C CA . PRO A 1 95 ? -1.968 -16.564 -1.630 1.00 85.38 95 PRO A CA 1
ATOM 767 C C . PRO A 1 95 ? -1.076 -15.368 -1.970 1.00 85.38 95 PRO A C 1
ATOM 769 O O . PRO A 1 95 ? 0.145 -15.397 -1.831 1.00 85.38 95 PRO A O 1
ATOM 772 N N . MET A 1 96 ? -1.708 -14.260 -2.340 1.00 80.81 96 MET A N 1
ATOM 773 C CA . MET A 1 96 ? -1.016 -13.033 -2.742 1.00 80.81 96 MET A CA 1
ATOM 774 C C . MET A 1 96 ? -0.096 -12.462 -1.649 1.00 80.81 96 MET A C 1
ATOM 776 O O . MET A 1 96 ? 0.895 -11.807 -1.954 1.00 80.81 96 MET A O 1
ATOM 780 N N . SER A 1 97 ? -0.368 -12.755 -0.376 1.00 83.38 97 SER A N 1
ATOM 781 C CA . SER A 1 97 ? 0.502 -12.386 0.747 1.00 83.38 97 SER A CA 1
ATOM 782 C C . SER A 1 97 ? 1.873 -13.074 0.733 1.00 83.38 97 SER A C 1
ATOM 784 O O . SER A 1 97 ? 2.788 -12.570 1.372 1.00 83.38 97 SER A O 1
ATOM 786 N N . GLN A 1 98 ? 2.029 -14.203 0.032 1.00 83.69 98 GLN A N 1
ATOM 787 C CA . GLN A 1 98 ? 3.324 -14.871 -0.159 1.00 83.69 98 GLN A CA 1
ATOM 788 C C . GLN A 1 98 ? 4.087 -14.346 -1.376 1.00 83.69 98 GLN A C 1
ATOM 790 O O . GLN A 1 98 ? 5.298 -14.526 -1.465 1.00 83.69 98 GLN A O 1
ATOM 795 N N . VAL A 1 99 ? 3.383 -13.703 -2.307 1.00 78.50 99 VAL A N 1
ATOM 796 C CA . VAL A 1 99 ? 3.972 -13.159 -3.533 1.00 78.50 99 VAL A CA 1
ATOM 797 C C . VAL A 1 99 ? 4.438 -11.715 -3.320 1.00 78.50 99 VAL A C 1
ATOM 799 O O . VAL A 1 99 ? 5.443 -11.299 -3.890 1.00 78.50 99 VAL A O 1
ATOM 802 N N . TYR A 1 100 ? 3.736 -10.942 -2.482 1.00 79.75 100 TYR A N 1
ATOM 803 C CA . TYR A 1 100 ? 3.950 -9.498 -2.353 1.00 79.75 100 TYR A CA 1
ATOM 804 C C . TYR A 1 100 ? 4.584 -9.074 -1.032 1.00 79.75 100 TYR A C 1
ATOM 806 O O . TYR A 1 100 ? 4.201 -9.527 0.042 1.00 79.75 100 TYR A O 1
ATOM 814 N N . GLY A 1 101 ? 5.536 -8.142 -1.135 1.00 84.75 101 GLY A N 1
ATOM 815 C CA . GLY A 1 101 ? 6.274 -7.588 -0.002 1.00 84.75 101 GLY A CA 1
ATOM 816 C C . GLY A 1 101 ? 5.655 -6.336 0.631 1.00 84.75 101 GLY A C 1
ATOM 817 O O . GLY A 1 101 ? 4.523 -5.934 0.341 1.00 84.75 101 GLY A O 1
ATOM 818 N N . ALA A 1 102 ? 6.453 -5.682 1.478 1.00 87.25 102 ALA A N 1
ATOM 819 C CA . ALA A 1 102 ? 6.055 -4.537 2.296 1.00 87.25 102 ALA A CA 1
ATOM 820 C C . ALA A 1 102 ? 5.448 -3.335 1.535 1.00 87.25 102 ALA A C 1
ATOM 822 O O . ALA A 1 102 ? 4.476 -2.777 2.057 1.00 87.25 102 ALA A O 1
ATOM 823 N N . PRO A 1 103 ? 5.905 -2.941 0.323 1.00 84.94 103 PRO A N 1
ATOM 824 C CA . PRO A 1 103 ? 5.299 -1.823 -0.416 1.00 84.94 103 PRO A CA 1
ATOM 825 C C . PRO A 1 103 ? 3.786 -1.990 -0.634 1.00 84.94 103 PRO A C 1
ATOM 827 O O . PRO A 1 103 ? 2.996 -1.063 -0.463 1.00 84.94 103 PRO A O 1
ATOM 830 N N . HIS A 1 104 ? 3.345 -3.212 -0.916 1.00 81.06 104 HIS A N 1
ATOM 831 C CA . HIS A 1 104 ? 1.944 -3.529 -1.219 1.00 81.06 104 HIS A CA 1
ATOM 832 C C . HIS A 1 104 ? 1.088 -3.601 0.022 1.00 81.06 104 HIS A C 1
ATOM 834 O O . HIS A 1 104 ? -0.060 -3.149 0.025 1.00 81.06 104 HIS A O 1
ATOM 840 N N . LEU A 1 105 ? 1.681 -4.116 1.095 1.00 87.75 105 LEU A N 1
ATOM 841 C CA . LEU A 1 105 ? 1.073 -4.047 2.404 1.00 87.75 105 LEU A CA 1
ATOM 842 C C . LEU A 1 105 ? 0.835 -2.584 2.799 1.00 87.75 105 LEU A C 1
ATOM 844 O O . LEU A 1 105 ? -0.248 -2.262 3.274 1.00 87.75 105 LEU A O 1
ATOM 848 N N . LEU A 1 106 ? 1.774 -1.674 2.518 1.00 89.00 106 LEU A N 1
ATOM 849 C CA . LEU A 1 106 ? 1.574 -0.244 2.768 1.00 89.00 106 LEU A CA 1
ATOM 850 C C . LEU A 1 106 ? 0.432 0.347 1.920 1.00 89.00 106 LEU A C 1
ATOM 852 O O . LEU A 1 106 ? -0.404 1.081 2.452 1.00 89.00 106 LEU A O 1
ATOM 856 N N . ARG A 1 107 ? 0.320 -0.023 0.634 1.00 86.69 107 ARG A N 1
ATOM 857 C CA . ARG A 1 107 ? -0.816 0.386 -0.220 1.00 86.69 107 ARG A CA 1
ATOM 858 C C . ARG A 1 107 ? -2.167 -0.083 0.339 1.00 86.69 107 ARG A C 1
ATOM 860 O O . ARG A 1 107 ? -3.156 0.647 0.230 1.00 86.69 107 ARG A O 1
ATOM 867 N N . LEU A 1 108 ? -2.224 -1.256 0.979 1.00 86.44 108 LEU A N 1
ATOM 868 C CA . LEU A 1 108 ? -3.438 -1.738 1.647 1.00 86.44 108 LEU A CA 1
ATOM 869 C C . LEU A 1 108 ? -3.891 -0.777 2.755 1.00 86.44 108 LEU A C 1
ATOM 871 O O . LEU A 1 108 ? -5.082 -0.482 2.832 1.00 86.44 108 LEU A O 1
ATOM 875 N N . PHE A 1 109 ? -2.974 -0.220 3.555 1.00 88.69 109 PHE A N 1
ATOM 876 C CA . PHE A 1 109 ? -3.324 0.743 4.613 1.00 88.69 109 PHE A CA 1
ATOM 877 C C . PHE A 1 109 ? -3.951 2.038 4.079 1.00 88.69 109 PHE A C 1
ATOM 879 O O . PHE A 1 109 ? -4.769 2.649 4.766 1.00 88.69 109 PHE A O 1
ATOM 886 N N . VAL A 1 110 ? -3.641 2.429 2.840 1.00 84.88 110 VAL A N 1
ATOM 887 C CA . VAL A 1 110 ? -4.278 3.580 2.175 1.00 84.88 110 VAL A CA 1
ATOM 888 C C . VAL A 1 110 ? -5.732 3.272 1.789 1.00 84.88 110 VAL A C 1
ATOM 890 O O . VAL A 1 110 ? -6.582 4.160 1.803 1.00 84.88 110 VAL A O 1
ATOM 893 N N . ARG A 1 111 ? -6.050 2.012 1.460 1.00 80.12 111 ARG A N 1
ATOM 894 C CA . ARG A 1 111 ? -7.402 1.582 1.054 1.00 80.12 111 ARG A CA 1
ATOM 895 C C . ARG A 1 111 ? -8.267 1.102 2.215 1.00 80.12 111 ARG A C 1
ATOM 897 O O . ARG A 1 111 ? -9.484 1.278 2.170 1.00 80.12 111 ARG A O 1
ATOM 904 N N . ILE A 1 112 ? -7.664 0.522 3.252 1.00 83.12 112 ILE A N 1
ATOM 905 C CA . ILE A 1 112 ? -8.396 -0.134 4.340 1.00 83.12 112 ILE A CA 1
ATOM 906 C C . ILE A 1 112 ? -9.290 0.837 5.112 1.00 83.12 112 ILE A C 1
ATOM 908 O O . ILE A 1 112 ? -10.379 0.442 5.502 1.00 83.12 112 ILE A O 1
ATOM 912 N N . GLY A 1 113 ? -8.912 2.115 5.238 1.00 82.31 113 GLY A N 1
ATOM 913 C CA . GLY A 1 113 ? -9.767 3.131 5.864 1.00 82.31 113 GLY A CA 1
ATOM 914 C C . GLY A 1 113 ? -11.144 3.252 5.200 1.00 82.31 113 GLY A C 1
ATOM 915 O O . GLY A 1 113 ? -12.162 3.275 5.884 1.00 82.31 113 GLY A O 1
ATOM 916 N N . ALA A 1 114 ? -11.199 3.210 3.865 1.00 78.38 114 ALA A N 1
ATOM 917 C CA . ALA A 1 114 ? -12.468 3.210 3.138 1.00 78.38 114 ALA A CA 1
ATOM 918 C C . ALA A 1 114 ? -13.231 1.885 3.299 1.00 78.38 114 ALA A C 1
ATOM 920 O O . ALA A 1 114 ? -14.454 1.893 3.370 1.00 78.38 114 ALA A O 1
ATOM 921 N N . MET A 1 115 ? -12.526 0.751 3.384 1.00 78.19 115 MET A N 1
ATOM 922 C C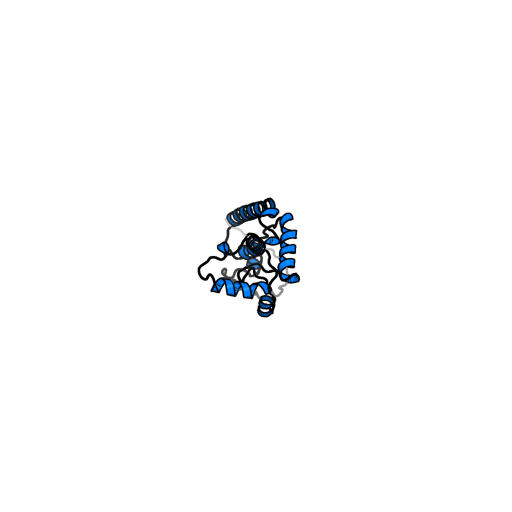A . MET A 1 115 ? -13.156 -0.563 3.570 1.00 78.19 115 MET A CA 1
ATOM 923 C C . MET A 1 115 ? -13.773 -0.723 4.964 1.00 78.19 115 MET A C 1
ATOM 925 O O . MET A 1 115 ? -14.851 -1.297 5.085 1.00 78.19 115 MET A O 1
ATOM 929 N N . LEU A 1 116 ? -13.140 -0.163 6.000 1.00 80.06 116 LEU A N 1
ATOM 930 C CA . LEU A 1 116 ? -13.638 -0.218 7.378 1.00 80.06 116 LEU A CA 1
ATOM 931 C C . LEU A 1 116 ? -14.987 0.487 7.556 1.00 80.06 116 LEU A C 1
ATOM 933 O O . LEU A 1 116 ? -15.748 0.090 8.431 1.00 80.06 116 LEU A O 1
ATOM 937 N N . ALA A 1 117 ? -15.326 1.462 6.707 1.00 74.25 117 ALA A N 1
ATOM 938 C CA . ALA A 1 117 ? -16.641 2.111 6.723 1.00 74.25 117 ALA A CA 1
ATOM 939 C C . ALA A 1 117 ? -17.792 1.159 6.328 1.00 74.25 117 ALA A C 1
ATOM 941 O O . ALA A 1 117 ? -18.947 1.373 6.706 1.00 74.25 117 ALA A O 1
ATOM 942 N N . TYR A 1 118 ? -17.489 0.089 5.587 1.00 73.31 118 TYR A N 1
ATOM 943 C CA . TYR A 1 118 ? -18.468 -0.918 5.169 1.00 73.31 118 TYR A CA 1
ATOM 944 C C . TYR A 1 118 ? -18.526 -2.125 6.114 1.00 73.31 118 TYR A C 1
ATOM 946 O O . TYR A 1 118 ? -19.446 -2.936 6.005 1.00 73.31 118 TYR A O 1
ATOM 954 N N . THR A 1 119 ? -17.590 -2.238 7.060 1.00 74.81 119 THR A N 1
ATOM 955 C CA . THR A 1 119 ? -17.537 -3.342 8.023 1.00 74.81 119 THR A CA 1
ATOM 956 C C . THR A 1 119 ? -18.373 -3.002 9.261 1.00 74.81 119 THR A C 1
ATOM 958 O O . THR A 1 119 ? -18.152 -1.951 9.864 1.00 74.81 119 THR A O 1
ATOM 961 N N . PRO A 1 120 ? -19.314 -3.863 9.688 1.00 75.56 120 PRO A N 1
ATOM 962 C CA . PRO A 1 120 ? -20.114 -3.622 10.886 1.00 75.56 120 PRO A CA 1
ATOM 963 C C . PRO A 1 120 ? -19.271 -3.859 12.151 1.00 75.56 120 PRO A C 1
ATOM 965 O O . PRO A 1 120 ? -19.272 -4.951 12.715 1.00 75.56 120 PRO A O 1
ATOM 968 N N . LEU A 1 121 ? -18.522 -2.841 12.574 1.00 79.81 121 LEU A N 1
ATOM 969 C CA . LEU A 1 121 ? -17.753 -2.826 13.821 1.00 79.81 121 LEU A CA 1
ATOM 970 C C . LEU A 1 121 ? -18.380 -1.842 14.809 1.00 79.81 121 LEU A C 1
ATOM 972 O O . LEU A 1 121 ? -18.790 -0.749 14.421 1.00 79.81 121 LEU A O 1
ATOM 976 N N . ASP A 1 122 ? -18.421 -2.210 16.088 1.00 85.94 122 ASP A N 1
ATOM 977 C CA . ASP A 1 122 ? -18.765 -1.275 17.155 1.00 85.94 122 ASP A CA 1
ATOM 978 C C . ASP A 1 122 ? -17.600 -0.312 17.437 1.00 85.94 122 ASP A C 1
ATOM 980 O O . ASP A 1 122 ? -16.437 -0.592 17.134 1.00 85.94 122 ASP A O 1
ATOM 984 N N . GLU A 1 123 ? -17.904 0.830 18.053 1.00 84.19 123 GLU A N 1
ATOM 985 C CA . GLU A 1 123 ? -16.932 1.904 18.289 1.00 84.19 123 GLU A CA 1
ATOM 986 C C . GLU A 1 123 ? -15.700 1.446 19.082 1.00 84.19 123 GLU A C 1
ATOM 988 O O . GLU A 1 123 ? -14.585 1.887 18.794 1.00 84.19 123 GLU A O 1
ATOM 993 N N . LYS A 1 124 ? -15.870 0.537 20.055 1.00 88.06 124 LYS A N 1
ATOM 994 C CA . LYS A 1 124 ? -14.757 0.053 20.887 1.00 88.06 124 LYS A CA 1
ATOM 995 C C . LYS A 1 124 ? -13.832 -0.854 20.086 1.00 88.06 124 LYS A C 1
ATOM 997 O O . LYS A 1 124 ? -12.615 -0.665 20.128 1.00 88.06 124 LYS A O 1
ATOM 1002 N N . SER A 1 125 ? -14.396 -1.794 19.328 1.00 88.00 125 SER A N 1
ATOM 1003 C CA . SER A 1 125 ? -13.619 -2.667 18.441 1.00 88.00 125 SER A CA 1
ATOM 1004 C C . SER A 1 125 ? -12.926 -1.877 17.334 1.00 88.00 125 SER A C 1
ATOM 1006 O O . SER A 1 125 ? -11.762 -2.142 17.034 1.00 88.00 125 SER A O 1
ATOM 1008 N N . LEU A 1 126 ? -13.595 -0.870 16.763 1.00 86.44 126 LEU A N 1
ATOM 1009 C CA . LEU A 1 126 ? -13.008 0.002 15.747 1.00 86.44 126 LEU A CA 1
ATOM 1010 C C . LEU A 1 126 ? -11.838 0.821 16.308 1.00 86.44 126 LEU A C 1
ATOM 1012 O O . LEU A 1 126 ? -10.789 0.900 15.670 1.00 86.44 126 LEU A O 1
ATOM 1016 N N . ALA A 1 127 ? -11.982 1.394 17.507 1.00 87.12 127 ALA A N 1
ATOM 1017 C CA . ALA A 1 127 ? -10.906 2.134 18.165 1.00 87.12 127 ALA A CA 1
ATOM 1018 C C . ALA A 1 127 ? -9.696 1.237 18.473 1.00 87.12 127 ALA A C 1
ATOM 1020 O O . ALA A 1 127 ? -8.557 1.626 18.206 1.00 87.12 127 ALA A O 1
ATOM 1021 N N . LEU A 1 128 ? -9.936 0.023 18.979 1.00 92.56 128 LEU A N 1
ATOM 1022 C CA . LEU A 1 128 ? -8.880 -0.952 19.254 1.00 92.56 128 LEU A CA 1
ATOM 1023 C C . LEU A 1 128 ? -8.160 -1.381 17.966 1.00 92.56 128 LEU A C 1
ATOM 1025 O O . LEU A 1 128 ? -6.929 -1.382 17.915 1.00 92.56 128 LEU A O 1
ATOM 1029 N N . LEU A 1 129 ? -8.919 -1.686 16.908 1.00 90.25 129 LEU A N 1
ATOM 1030 C CA . LEU A 1 129 ? -8.377 -2.036 15.597 1.00 90.25 129 LEU A CA 1
ATOM 1031 C C . LEU A 1 129 ? -7.514 -0.905 15.031 1.00 90.25 129 LEU A C 1
ATOM 1033 O O . LEU A 1 129 ? -6.394 -1.154 14.592 1.00 90.25 129 LEU A O 1
ATOM 1037 N N . LEU A 1 130 ? -7.999 0.339 15.071 1.00 90.12 130 LEU A N 1
ATOM 1038 C CA . LEU A 1 130 ? -7.228 1.502 14.627 1.00 90.12 130 LEU A CA 1
ATOM 1039 C C . LEU A 1 130 ? -5.926 1.666 15.416 1.00 90.12 130 LEU A C 1
ATOM 1041 O O . LEU A 1 130 ? -4.904 1.979 14.808 1.00 90.12 130 LEU 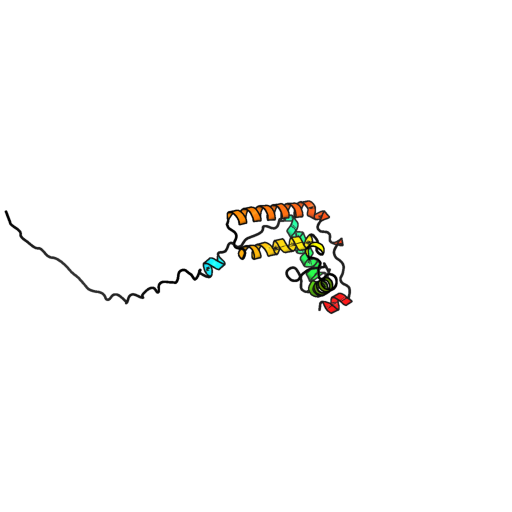A O 1
ATOM 1045 N N . GLY A 1 131 ? -5.944 1.396 16.725 1.00 92.31 131 GLY A N 1
ATOM 1046 C CA . GLY A 1 131 ? -4.740 1.365 17.557 1.00 92.31 131 GLY A CA 1
ATOM 1047 C C . GLY A 1 131 ? -3.695 0.383 17.022 1.00 92.31 131 GLY A C 1
ATOM 1048 O O . GLY A 1 131 ? -2.562 0.780 16.750 1.00 92.31 131 GLY A O 1
ATOM 1049 N N . TYR A 1 132 ? -4.096 -0.867 16.765 1.00 95.38 132 TYR A N 1
ATOM 1050 C CA . TYR A 1 132 ? -3.200 -1.876 16.189 1.00 95.38 132 TYR A CA 1
ATOM 1051 C C . TYR A 1 132 ? -2.705 -1.510 14.786 1.00 95.38 132 TYR A C 1
ATOM 1053 O O . TYR A 1 132 ? -1.521 -1.680 14.490 1.00 95.38 132 TYR A O 1
ATOM 1061 N N . LEU A 1 133 ? -3.576 -0.974 13.924 1.00 93.06 133 LEU A N 1
ATOM 1062 C CA . LEU A 1 133 ? -3.186 -0.535 12.581 1.00 93.06 133 LEU A CA 1
ATOM 1063 C C . LEU A 1 133 ? -2.149 0.596 12.645 1.00 93.06 133 LEU A C 1
ATOM 1065 O O . LEU A 1 133 ? -1.176 0.580 11.892 1.00 93.06 133 LEU A O 1
ATOM 1069 N N . HIS A 1 134 ? -2.325 1.569 13.545 1.00 93.12 134 HIS A N 1
ATOM 1070 C CA . HIS A 1 134 ? -1.374 2.672 13.713 1.00 93.12 134 HIS A CA 1
ATOM 1071 C C . HIS A 1 134 ? -0.052 2.202 14.316 1.00 93.12 134 HIS A C 1
ATOM 1073 O O . HIS A 1 134 ? 1.001 2.660 13.876 1.00 93.12 134 HIS A O 1
ATOM 1079 N N . ASP A 1 135 ? -0.070 1.282 15.277 1.00 95.25 135 ASP A N 1
ATOM 1080 C CA . ASP A 1 135 ? 1.162 0.723 15.841 1.00 95.25 135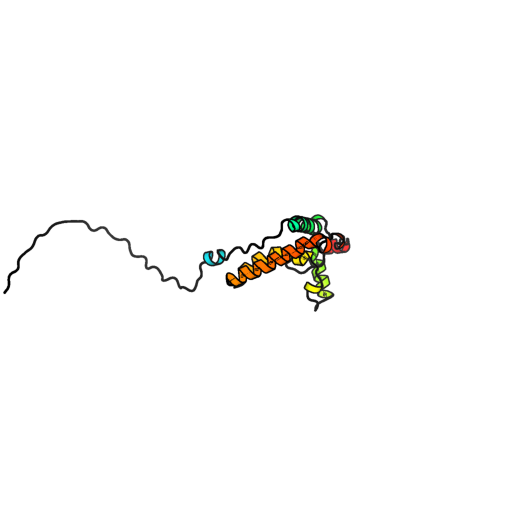 ASP A CA 1
ATOM 1081 C C . ASP A 1 135 ? 1.940 -0.105 14.815 1.00 95.25 135 ASP A C 1
ATOM 1083 O O . ASP A 1 135 ? 3.167 0.004 14.735 1.00 95.25 135 ASP A O 1
ATOM 1087 N N . PHE A 1 136 ? 1.240 -0.840 13.951 1.00 95.31 136 PHE A N 1
ATOM 1088 C CA . PHE A 1 136 ? 1.871 -1.522 12.827 1.00 95.31 136 PHE A CA 1
ATOM 1089 C C . PHE A 1 136 ? 2.464 -0.537 11.809 1.00 95.31 136 PHE A C 1
ATOM 1091 O O . PHE A 1 136 ? 3.602 -0.706 11.375 1.00 95.31 136 PHE A O 1
ATOM 1098 N N . LEU A 1 137 ? 1.752 0.544 11.476 1.00 93.12 137 LEU A N 1
ATOM 1099 C CA . LEU A 1 137 ? 2.290 1.602 10.612 1.00 93.12 137 LEU A CA 1
ATOM 1100 C C . LEU A 1 137 ? 3.535 2.268 11.216 1.00 93.12 137 LEU A C 1
ATOM 1102 O O . LEU A 1 137 ? 4.491 2.539 10.490 1.00 93.12 137 LEU A O 1
ATOM 1106 N N . LYS A 1 138 ? 3.579 2.478 12.540 1.00 93.81 138 LYS A N 1
ATOM 1107 C CA . LYS A 1 138 ? 4.794 2.953 13.229 1.00 93.81 138 LYS A CA 1
ATOM 1108 C C . LYS A 1 138 ? 5.939 1.948 13.113 1.00 93.81 138 LYS A C 1
ATOM 1110 O O . LYS A 1 138 ? 7.086 2.361 12.961 1.00 93.81 138 LYS A O 1
ATOM 1115 N N . TYR A 1 139 ? 5.656 0.647 13.194 1.00 95.44 139 TYR A N 1
ATOM 1116 C CA . TYR A 1 139 ? 6.667 -0.387 12.966 1.00 95.44 139 TYR A CA 1
ATOM 1117 C C . TYR A 1 139 ? 7.222 -0.322 11.537 1.00 95.44 139 TYR A C 1
ATOM 1119 O O . TYR A 1 139 ? 8.443 -0.322 11.372 1.00 95.44 139 TYR A O 1
ATOM 1127 N N . LEU A 1 140 ? 6.358 -0.191 10.524 1.00 93.12 140 LEU A N 1
ATOM 1128 C CA . LEU A 1 140 ? 6.795 -0.018 9.135 1.00 93.12 140 LEU A CA 1
ATOM 1129 C C . LEU A 1 140 ? 7.660 1.238 8.969 1.00 93.12 140 LEU A C 1
ATOM 1131 O O . LEU A 1 140 ? 8.718 1.161 8.358 1.00 93.12 140 LEU A O 1
ATOM 1135 N N . ALA A 1 141 ? 7.255 2.365 9.563 1.00 91.31 141 ALA A N 1
ATOM 1136 C CA . ALA A 1 141 ? 8.013 3.617 9.516 1.00 91.31 141 ALA A CA 1
ATOM 1137 C C . ALA A 1 141 ? 9.410 3.481 10.144 1.00 91.31 141 ALA A C 1
ATOM 1139 O O . ALA A 1 141 ? 10.402 3.900 9.553 1.00 91.31 141 ALA A O 1
ATOM 1140 N N . LYS A 1 142 ? 9.512 2.833 11.311 1.00 94.62 142 LYS A N 1
ATOM 1141 C CA . LYS A 1 142 ? 10.799 2.600 11.992 1.00 94.62 142 LYS A CA 1
ATOM 1142 C C . LYS A 1 142 ? 11.757 1.714 11.195 1.00 94.62 142 LYS A C 1
ATOM 1144 O O . LYS A 1 142 ? 12.965 1.869 11.327 1.00 94.62 142 LYS A O 1
ATOM 1149 N N . ASN A 1 143 ? 11.225 0.797 10.391 1.00 93.06 143 ASN A N 1
ATOM 1150 C CA . ASN A 1 143 ? 12.004 -0.148 9.589 1.00 93.06 143 ASN A CA 1
ATOM 1151 C C . ASN A 1 143 ? 11.975 0.204 8.094 1.00 93.06 143 ASN A C 1
ATOM 1153 O O . ASN A 1 143 ? 12.274 -0.638 7.253 1.00 93.06 143 ASN A O 1
ATOM 1157 N N . ALA A 1 144 ? 11.612 1.441 7.742 1.00 88.62 144 ALA A N 1
ATOM 1158 C CA . ALA A 1 144 ? 11.349 1.797 6.355 1.00 88.62 144 ALA A CA 1
ATOM 1159 C C . ALA A 1 144 ? 12.570 1.580 5.448 1.00 88.62 144 ALA A C 1
ATOM 1161 O O . ALA A 1 144 ? 12.427 1.092 4.334 1.00 88.62 144 ALA A O 1
ATOM 1162 N N . ALA A 1 145 ? 13.773 1.859 5.956 1.00 87.94 145 ALA A N 1
ATOM 1163 C CA . ALA A 1 145 ? 15.018 1.702 5.208 1.00 87.94 145 ALA A CA 1
ATOM 1164 C C . ALA A 1 145 ? 15.340 0.247 4.816 1.00 87.94 145 ALA A C 1
ATOM 1166 O O . ALA A 1 145 ? 16.053 0.037 3.841 1.00 87.94 145 ALA A O 1
ATOM 1167 N N . SER A 1 146 ? 14.850 -0.747 5.567 1.00 88.88 146 SER A N 1
ATOM 1168 C CA . SER A 1 146 ? 15.062 -2.169 5.258 1.00 88.88 146 SER A CA 1
ATOM 1169 C C . SER A 1 146 ? 13.873 -2.815 4.554 1.00 88.88 146 SER A C 1
ATOM 1171 O O . SER A 1 146 ? 14.051 -3.798 3.843 1.00 88.88 146 SER A O 1
ATOM 1173 N N . LEU A 1 147 ? 12.663 -2.296 4.776 1.00 85.44 147 LEU A N 1
ATOM 1174 C CA . LEU A 1 147 ? 11.429 -2.847 4.215 1.00 85.44 147 LEU A CA 1
ATOM 1175 C C . LEU A 1 147 ? 11.082 -2.274 2.842 1.00 85.44 147 LEU A C 1
ATOM 1177 O O . LEU A 1 147 ? 10.380 -2.930 2.074 1.00 85.44 147 LEU A O 1
ATOM 1181 N N . PHE A 1 148 ? 11.523 -1.053 2.551 1.00 86.88 148 PHE A N 1
ATOM 1182 C CA . PHE A 1 148 ? 11.227 -0.381 1.300 1.00 86.88 148 PHE A CA 1
ATOM 1183 C C . PHE A 1 148 ? 12.540 0.019 0.635 1.00 86.88 148 PHE A C 1
ATOM 1185 O O . PHE A 1 148 ? 13.284 0.868 1.134 1.00 86.88 148 PHE A O 1
ATOM 1192 N N . THR A 1 149 ? 12.857 -0.609 -0.496 1.00 82.62 149 THR A N 1
ATOM 1193 C CA . THR A 1 149 ? 14.073 -0.296 -1.247 1.00 82.62 149 THR A CA 1
ATOM 1194 C C . THR A 1 149 ? 13.784 -0.270 -2.742 1.00 82.62 149 THR A C 1
ATOM 1196 O O . THR A 1 149 ? 13.161 -1.172 -3.295 1.00 82.62 149 THR A O 1
ATOM 1199 N N . ALA A 1 150 ? 14.277 0.767 -3.423 1.00 74.56 150 ALA A N 1
ATOM 1200 C CA . ALA A 1 150 ? 14.132 0.908 -4.872 1.00 74.56 150 ALA A CA 1
ATOM 1201 C C . ALA A 1 150 ? 14.815 -0.232 -5.658 1.00 74.56 150 ALA A C 1
ATOM 1203 O O . ALA A 1 150 ? 14.458 -0.489 -6.801 1.00 74.56 150 ALA A O 1
ATOM 1204 N N . SER A 1 151 ? 15.761 -0.954 -5.042 1.00 75.50 151 SER A N 1
ATOM 1205 C CA . SER A 1 151 ? 16.411 -2.134 -5.627 1.00 75.50 151 SER A CA 1
ATOM 1206 C C . SER A 1 151 ? 15.456 -3.292 -5.903 1.00 75.50 151 SER A C 1
ATOM 1208 O O . SER A 1 151 ? 15.773 -4.155 -6.721 1.00 75.50 151 SER A O 1
ATOM 1210 N N . ASP A 1 152 ? 14.306 -3.322 -5.229 1.00 73.06 152 ASP A N 1
ATOM 1211 C CA . ASP A 1 152 ? 13.309 -4.371 -5.431 1.00 73.06 152 ASP A CA 1
ATOM 1212 C C . ASP A 1 152 ? 12.475 -4.130 -6.699 1.00 73.06 152 ASP A C 1
ATOM 1214 O O . ASP A 1 152 ? 11.791 -5.036 -7.181 1.00 73.06 152 ASP A O 1
ATOM 1218 N N . TYR A 1 153 ? 12.568 -2.930 -7.280 1.00 72.94 153 TYR A N 1
ATOM 1219 C CA . TYR A 1 153 ? 11.915 -2.572 -8.530 1.00 72.94 153 TYR A CA 1
ATOM 1220 C C . TYR A 1 153 ? 12.828 -2.887 -9.712 1.00 72.94 153 TYR A C 1
ATOM 1222 O O . TYR A 1 153 ? 14.037 -2.641 -9.702 1.00 72.94 153 TYR A O 1
ATOM 1230 N N . LYS A 1 154 ? 12.233 -3.439 -10.771 1.00 75.94 154 LYS A N 1
ATOM 1231 C CA . LYS A 1 154 ? 12.939 -3.722 -12.023 1.00 75.94 154 LYS A CA 1
ATOM 1232 C C . LYS A 1 154 ? 12.304 -2.945 -13.161 1.00 75.94 154 LYS A C 1
ATOM 1234 O O . LYS A 1 154 ? 11.079 -2.842 -13.265 1.00 75.94 154 LYS A O 1
ATOM 1239 N N . VAL A 1 155 ? 13.156 -2.429 -14.044 1.00 74.81 155 VAL A N 1
ATOM 1240 C CA . VAL A 1 155 ? 12.714 -1.800 -15.289 1.00 74.81 155 VAL A CA 1
ATOM 1241 C C . VAL A 1 155 ? 11.982 -2.843 -16.126 1.00 74.81 155 VAL A C 1
ATOM 1243 O O . VAL A 1 155 ? 12.508 -3.924 -16.403 1.00 74.81 155 VAL A O 1
ATOM 1246 N N . ALA A 1 156 ? 10.755 -2.518 -16.520 1.00 76.31 156 ALA A N 1
ATOM 1247 C CA . ALA A 1 156 ? 9.947 -3.391 -17.350 1.00 76.31 156 ALA A CA 1
ATOM 1248 C C . ALA A 1 156 ? 10.583 -3.574 -18.735 1.00 76.31 156 ALA A C 1
ATOM 1250 O O . ALA A 1 156 ? 11.030 -2.613 -19.364 1.00 76.31 156 ALA A O 1
ATOM 1251 N N . SER A 1 157 ? 10.583 -4.804 -19.250 1.00 80.75 157 SER A N 1
ATOM 1252 C CA . SER A 1 157 ? 11.102 -5.080 -20.591 1.00 80.75 157 SER A CA 1
ATOM 1253 C C . SER A 1 157 ? 10.256 -4.395 -21.675 1.00 80.75 157 SER A C 1
ATOM 1255 O O . SER A 1 157 ? 9.082 -4.070 -21.474 1.00 80.75 157 SER A O 1
ATOM 1257 N N . ALA A 1 158 ? 10.826 -4.197 -22.866 1.00 78.75 158 ALA A N 1
ATOM 1258 C CA . ALA A 1 158 ? 10.093 -3.639 -24.007 1.00 78.75 158 ALA A CA 1
ATOM 1259 C C . ALA A 1 158 ? 8.927 -4.540 -24.466 1.00 78.75 158 ALA A C 1
ATOM 1261 O O . ALA A 1 158 ? 7.944 -4.074 -25.040 1.00 78.75 158 ALA A O 1
ATOM 1262 N N . GLU A 1 159 ? 9.019 -5.847 -24.223 1.00 79.69 159 GLU A N 1
ATOM 1263 C CA . GLU A 1 159 ? 7.911 -6.777 -24.445 1.00 79.69 159 GLU A CA 1
ATOM 1264 C C . GLU A 1 159 ? 6.771 -6.543 -23.456 1.00 79.69 159 GLU A C 1
ATOM 1266 O O . GLU A 1 159 ? 5.616 -6.457 -23.867 1.00 79.69 159 GLU A O 1
ATOM 1271 N N . TYR A 1 160 ? 7.096 -6.340 -22.180 1.00 78.81 160 TYR A N 1
ATOM 1272 C CA . TYR A 1 160 ? 6.096 -6.024 -21.172 1.00 78.81 160 TYR A CA 1
ATOM 1273 C C . TYR A 1 160 ? 5.374 -4.704 -21.477 1.00 78.81 160 TYR A C 1
ATOM 1275 O O . TYR A 1 160 ? 4.150 -4.636 -21.407 1.00 78.81 160 TYR A O 1
ATOM 1283 N N . HIS A 1 161 ? 6.112 -3.672 -21.898 1.00 76.00 161 HIS A N 1
ATOM 1284 C CA . HIS A 1 161 ? 5.523 -2.391 -22.301 1.00 76.00 161 HIS A CA 1
ATOM 1285 C C . HIS A 1 161 ? 4.471 -2.546 -23.405 1.00 76.00 161 HIS A C 1
ATOM 1287 O O . HIS A 1 161 ? 3.444 -1.878 -23.357 1.00 76.00 161 HIS A O 1
ATOM 1293 N N . ARG A 1 162 ? 4.692 -3.453 -24.366 1.00 79.88 162 ARG A N 1
ATOM 1294 C CA . ARG A 1 162 ? 3.728 -3.741 -25.440 1.00 79.88 162 ARG A CA 1
ATOM 1295 C C . ARG A 1 162 ? 2.468 -4.447 -24.937 1.00 79.88 162 ARG A C 1
ATOM 1297 O O . ARG A 1 162 ? 1.410 -4.216 -25.500 1.00 79.88 162 ARG A O 1
ATOM 1304 N N . LYS A 1 163 ? 2.574 -5.277 -23.892 1.00 75.62 163 LYS A N 1
ATOM 1305 C CA . LYS A 1 163 ? 1.426 -5.943 -23.248 1.00 75.62 163 LYS A CA 1
ATOM 1306 C C . LYS A 1 163 ? 0.633 -5.013 -22.317 1.00 75.62 163 LYS A C 1
ATOM 1308 O O . LYS A 1 163 ? -0.510 -5.317 -21.994 1.00 75.62 163 LYS A O 1
ATOM 1313 N N . ALA A 1 164 ? 1.259 -3.941 -21.829 1.00 69.69 164 ALA A N 1
ATOM 1314 C CA . ALA A 1 164 ? 0.683 -3.005 -20.861 1.00 69.69 164 ALA A CA 1
ATOM 1315 C C . ALA A 1 164 ? 0.067 -1.735 -21.485 1.00 69.69 164 ALA A C 1
ATOM 1317 O O . ALA A 1 164 ? -0.508 -0.928 -20.746 1.00 69.69 164 ALA A O 1
ATOM 1318 N N . LEU A 1 165 ? 0.223 -1.554 -22.803 1.00 64.44 165 LEU A N 1
ATOM 1319 C CA . LEU A 1 165 ? -0.470 -0.561 -23.638 1.00 64.44 165 LEU A CA 1
ATOM 1320 C C . LEU A 1 165 ? -1.871 -1.058 -24.007 1.00 64.44 165 LEU A C 1
ATOM 1322 O O . LEU A 1 165 ? -2.798 -0.219 -23.963 1.00 64.44 165 LEU A O 1
#

Organism: Bison bison bison (NCBI:txid43346)

Sequence (165 aa):
KQKTPGNGDGGSTSEAPQPPRKKRARADPTVESEDAFKNRMEVKVKIPEELKPWLVEDWDLVTRQKQLFQLPTQLLYKFERPQYAEILLAHPDAPMSQVYGAPHLLRLFVRIGAMLAYTPLDEKSLALLLGYLHDFLKYLAKNAASLFTASDYKVASAEYHRKAL

InterPro domains:
  IPR008676 MRG [PTHR10880] (71-164)
  IPR026541 MRG domain [PF05712] (71-154)
  IPR038217 MRG, C-terminal domain superfamily [G3DSA:1.10.274.30] (38-71)
  IPR038217 MRG, C-terminal domain superfamily [G3DSA:1.10.274.30] (72-165)

pLDDT: mean 70.03, std 18.62, range [27.8, 95.44]